Protein AF-A0A2H3GB69-F1 (afdb_monomer)

pLDDT: mean 86.19, std 11.97, range [56.09, 98.0]

Secondary structure (DSSP, 8-state):
--HHHHHHHHHHHHHHHHHHHHHHHHHHHHHHHHHHHHHHHHHHHHHHT---HHHHHHHHHHHHHHHHHHHHHHHHHHHHHHHHHHHHHHHHHHHHHHHHHHHHT-

Solvent-accessible surface area (backbone atoms only — not comparable to full-atom values): 5847 Å² total; per-residue (Å²): 132,63,69,65,62,54,54,49,51,50,47,54,50,54,42,53,54,50,52,51,53,46,52,54,54,47,53,53,42,52,52,48,50,55,49,49,52,50,52,53,51,54,52,55,59,57,61,76,73,66,89,48,73,73,61,47,57,55,50,52,56,53,50,51,53,51,52,54,51,44,52,53,49,54,52,51,43,52,54,44,53,54,48,48,53,53,53,52,50,52,43,52,53,48,52,50,51,48,52,54,54,54,60,76,75,108

Organism: NCBI:txid327505

Mean predicted aligned error: 7.22 Å

Sequence (106 aa):
MDPTLENLSEIKKRISEIMADVAEEQQELDAIVLFIDNIEQQNQDQMSQSASSAKRRRKKVAAMSLEEEKKDYERRRAAKQDSLGRLWQKIHDLQEQERELLKKNL

Structure (mmCIF, N/CA/C/O backbone):
data_AF-A0A2H3GB69-F1
#
_entry.id   AF-A0A2H3GB69-F1
#
loop_
_atom_site.group_PDB
_atom_site.id
_atom_site.type_symbol
_atom_site.label_atom_id
_atom_site.label_alt_id
_atom_site.label_comp_id
_atom_site.label_asym_id
_atom_site.label_entity_id
_atom_site.label_seq_id
_atom_site.pdbx_PDB_ins_code
_atom_site.Cartn_x
_atom_site.Cartn_y
_atom_site.Cartn_z
_atom_site.occupancy
_atom_site.B_iso_or_equiv
_atom_site.auth_seq_id
_atom_site.auth_comp_id
_atom_site.auth_asym_id
_atom_site.auth_atom_id
_atom_site.pdbx_PDB_model_num
ATOM 1 N N . MET A 1 1 ? -30.959 2.181 22.650 1.00 56.69 1 MET A N 1
ATOM 2 C CA . MET A 1 1 ? -29.746 1.571 22.074 1.00 56.69 1 MET A CA 1
ATOM 3 C C . MET A 1 1 ? -28.595 1.907 23.001 1.00 56.69 1 MET A C 1
ATOM 5 O O . MET A 1 1 ? -28.610 3.003 23.546 1.00 56.69 1 MET A O 1
ATOM 9 N N . ASP A 1 2 ? -27.685 0.967 23.245 1.00 73.56 2 ASP A N 1
ATOM 10 C CA . ASP A 1 2 ? -26.470 1.228 24.022 1.00 73.56 2 ASP A CA 1
ATOM 11 C C . ASP A 1 2 ? -25.491 2.037 23.143 1.00 73.56 2 ASP A C 1
ATOM 13 O O . ASP A 1 2 ? -25.051 1.508 22.116 1.00 73.56 2 ASP A O 1
ATOM 17 N N . PRO A 1 3 ? -25.168 3.297 23.498 1.00 73.81 3 PRO A N 1
ATOM 18 C CA . PRO A 1 3 ? -24.288 4.156 22.702 1.00 73.81 3 PRO A CA 1
ATOM 19 C C . PRO A 1 3 ? -22.907 3.537 22.453 1.00 73.81 3 PRO A C 1
ATOM 21 O O . PRO A 1 3 ? -22.278 3.809 21.434 1.00 73.81 3 PRO A O 1
ATOM 24 N N . THR A 1 4 ? -22.429 2.675 23.356 1.00 81.88 4 THR A N 1
ATOM 25 C CA . THR A 1 4 ? -21.150 1.977 23.191 1.00 81.88 4 THR A CA 1
ATOM 26 C C . THR A 1 4 ? -21.200 0.989 22.025 1.00 81.88 4 THR A C 1
ATOM 28 O O . THR A 1 4 ? -20.258 0.920 21.236 1.00 81.88 4 THR A O 1
ATOM 31 N N . LEU A 1 5 ? -22.287 0.223 21.896 1.00 82.06 5 LEU A N 1
ATOM 32 C CA . LEU A 1 5 ? -22.434 -0.778 20.833 1.00 82.06 5 LEU A CA 1
ATOM 33 C C . LEU A 1 5 ? -22.539 -0.125 19.451 1.00 82.06 5 LEU A C 1
ATOM 35 O O . LEU A 1 5 ? -21.986 -0.646 18.482 1.00 82.06 5 LEU A O 1
ATOM 39 N N . GLU A 1 6 ? -23.208 1.025 19.372 1.00 86.31 6 GLU A N 1
ATOM 40 C CA . GLU A 1 6 ? -23.315 1.819 18.147 1.00 86.31 6 GLU A CA 1
ATOM 41 C C . GLU A 1 6 ? -21.942 2.368 17.724 1.00 86.31 6 GLU A C 1
ATOM 43 O O . GLU A 1 6 ? -21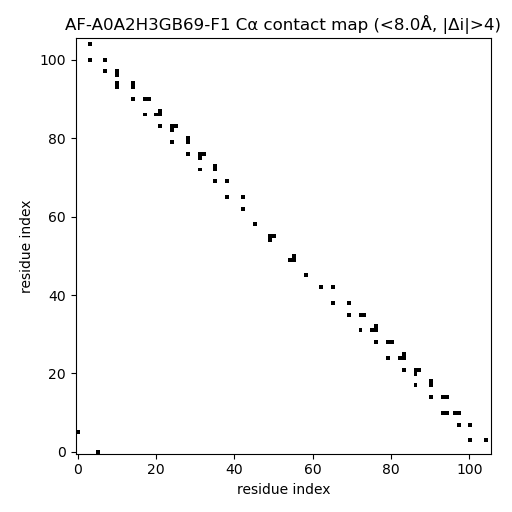.501 2.105 16.604 1.00 86.31 6 GLU A O 1
ATOM 48 N N . ASN A 1 7 ? -21.193 2.971 18.655 1.00 87.50 7 ASN A N 1
ATOM 49 C CA . ASN A 1 7 ? -19.828 3.454 18.407 1.00 87.50 7 ASN A CA 1
ATOM 50 C C . ASN A 1 7 ? -18.870 2.333 17.956 1.00 87.50 7 ASN A C 1
ATOM 52 O O . ASN A 1 7 ? -18.070 2.520 17.038 1.00 87.50 7 ASN A O 1
ATOM 56 N N . LEU A 1 8 ? -18.953 1.143 18.563 1.00 91.25 8 LEU A N 1
ATOM 57 C CA . LEU A 1 8 ? -18.140 -0.012 18.157 1.00 91.25 8 LEU A CA 1
ATOM 58 C C . LEU A 1 8 ? -18.493 -0.498 16.745 1.00 91.25 8 LEU A C 1
ATOM 60 O O . LEU A 1 8 ? -17.605 -0.852 15.967 1.00 91.25 8 LEU A O 1
ATOM 64 N N . SER A 1 9 ? -19.783 -0.514 16.401 1.00 92.56 9 SER A N 1
ATOM 65 C CA . SER A 1 9 ? -20.242 -0.881 15.059 1.00 92.56 9 SER A CA 1
ATOM 66 C C . SER A 1 9 ? -19.723 0.096 14.000 1.00 92.56 9 SER A C 1
ATOM 68 O O . SER A 1 9 ? -19.253 -0.329 12.942 1.00 92.56 9 SER A O 1
ATOM 70 N N 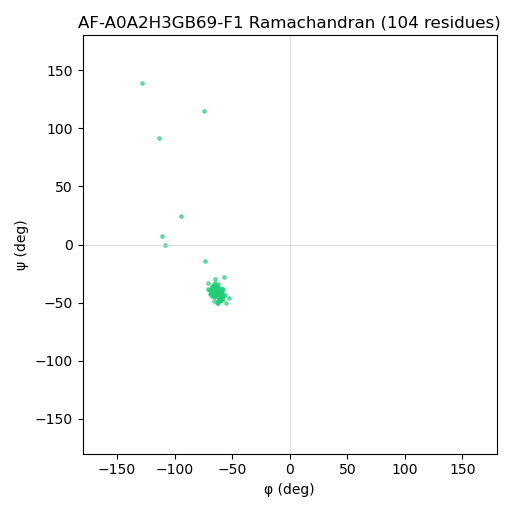. GLU A 1 10 ? -19.758 1.398 14.283 1.00 94.81 10 GLU A N 1
ATOM 71 C CA . GLU A 1 10 ? -19.236 2.428 13.381 1.00 94.81 10 GLU A CA 1
ATOM 72 C C . GLU A 1 10 ? -17.725 2.305 13.165 1.00 94.81 10 GLU A C 1
ATOM 74 O O . GLU A 1 10 ? -17.268 2.341 12.019 1.00 94.81 10 GLU A O 1
ATOM 79 N N . ILE A 1 11 ? -16.949 2.084 14.232 1.00 94.00 11 ILE A N 1
ATOM 80 C CA . ILE A 1 11 ? -15.496 1.881 14.135 1.00 94.00 11 ILE A CA 1
ATOM 81 C C . ILE A 1 11 ? -15.175 0.674 13.250 1.00 94.00 11 ILE A C 1
ATOM 83 O O . ILE A 1 11 ? -14.362 0.781 12.330 1.00 94.00 11 ILE A O 1
ATOM 87 N N . LYS A 1 12 ? -15.855 -0.461 13.456 1.00 93.88 12 LYS A N 1
ATOM 88 C CA . LYS A 1 12 ? -15.658 -1.673 12.642 1.00 93.88 12 LYS A CA 1
ATOM 89 C C . LYS A 1 12 ? -16.007 -1.457 11.175 1.00 93.88 12 LYS A C 1
ATOM 91 O O . LYS A 1 12 ? -15.275 -1.913 10.290 1.00 93.88 12 LYS A O 1
ATOM 96 N N . LYS A 1 13 ? -17.103 -0.743 10.907 1.00 96.69 13 LYS A N 1
ATOM 97 C CA . LYS A 1 13 ? -17.482 -0.363 9.544 1.00 96.69 13 LYS A CA 1
ATOM 98 C C . LYS A 1 13 ? -16.391 0.495 8.911 1.00 96.69 13 LYS A C 1
ATOM 100 O O . LYS A 1 13 ? -15.960 0.206 7.799 1.00 96.69 13 LYS A O 1
ATOM 105 N N . ARG A 1 14 ? -15.886 1.489 9.642 1.00 95.62 14 ARG A N 1
ATOM 106 C CA . ARG A 1 14 ? -14.848 2.392 9.146 1.00 95.62 14 ARG A CA 1
ATOM 107 C C . ARG A 1 14 ? -13.526 1.680 8.871 1.00 95.62 14 ARG A C 1
ATOM 109 O O . ARG A 1 14 ? -12.899 1.962 7.856 1.00 95.62 14 ARG A O 1
ATOM 116 N N . ILE A 1 15 ? -13.124 0.742 9.730 1.00 96.12 15 ILE A N 1
ATOM 117 C CA . ILE A 1 15 ? -11.966 -0.130 9.482 1.00 96.12 15 ILE A CA 1
ATOM 118 C C . ILE A 1 15 ? -12.178 -0.924 8.189 1.00 96.12 15 ILE A C 1
ATOM 120 O O . ILE A 1 15 ? -11.284 -0.960 7.352 1.00 96.12 15 ILE A O 1
ATOM 124 N N . SER A 1 16 ? -13.363 -1.509 7.996 1.00 96.88 16 SER A N 1
ATOM 125 C CA . SER A 1 16 ? -13.677 -2.309 6.802 1.00 96.88 16 SER A CA 1
ATOM 126 C C . SER A 1 16 ? -13.615 -1.495 5.509 1.00 96.88 16 SER A C 1
ATOM 128 O O . SER A 1 16 ? -13.073 -1.976 4.519 1.00 96.88 16 SER A O 1
ATOM 130 N N . GLU A 1 17 ? -14.111 -0.257 5.527 1.00 97.56 17 GLU A N 1
ATOM 131 C CA . GLU A 1 17 ? -13.986 0.679 4.401 1.00 97.56 17 GLU A CA 1
ATOM 132 C C . GLU A 1 17 ? -12.512 0.968 4.082 1.00 97.56 17 GLU A C 1
ATOM 134 O O . GLU A 1 17 ? -12.087 0.814 2.944 1.00 97.56 17 GLU A O 1
ATOM 139 N N . ILE A 1 18 ? -11.704 1.298 5.095 1.00 96.81 18 ILE A N 1
ATOM 140 C CA . ILE A 1 18 ? -10.279 1.604 4.891 1.00 96.81 18 ILE A CA 1
ATOM 141 C C . ILE A 1 18 ? -9.507 0.368 4.413 1.00 96.81 18 ILE A C 1
ATOM 143 O O . ILE A 1 18 ? -8.579 0.498 3.626 1.00 96.81 18 ILE A O 1
ATOM 147 N N . MET A 1 19 ? -9.875 -0.839 4.853 1.00 95.94 19 MET A N 1
ATOM 148 C CA . MET A 1 19 ? -9.266 -2.071 4.339 1.00 95.94 19 MET A CA 1
ATOM 149 C C . MET A 1 19 ? -9.565 -2.295 2.853 1.00 95.94 19 MET A C 1
ATOM 151 O O . MET A 1 19 ? -8.714 -2.839 2.152 1.00 95.94 19 MET A O 1
ATOM 155 N N . ALA A 1 20 ? -10.741 -1.885 2.368 1.00 97.06 20 ALA A N 1
ATOM 156 C CA . ALA A 1 20 ? -11.041 -1.922 0.940 1.00 97.06 20 ALA A CA 1
ATOM 157 C C . ALA A 1 20 ? -10.135 -0.945 0.171 1.00 97.06 20 ALA A C 1
ATOM 159 O O . ALA A 1 20 ? -9.515 -1.354 -0.809 1.00 97.06 20 ALA A O 1
ATOM 160 N N . ASP A 1 21 ? -9.964 0.279 0.683 1.00 95.50 21 ASP A N 1
ATOM 161 C CA . ASP A 1 21 ? -9.041 1.269 0.108 1.00 95.50 21 ASP A CA 1
ATOM 162 C C . ASP A 1 21 ? -7.587 0.748 0.103 1.00 95.50 21 ASP A C 1
ATOM 164 O O . ASP A 1 21 ? -6.861 0.901 -0.877 1.00 95.50 21 ASP A O 1
ATOM 168 N N . VAL A 1 22 ? -7.151 0.079 1.180 1.00 96.75 22 VAL A N 1
ATOM 169 C CA . VAL A 1 22 ? -5.826 -0.567 1.259 1.00 96.75 22 VAL A CA 1
ATOM 170 C C . VAL A 1 22 ? -5.671 -1.637 0.182 1.00 96.75 22 VAL A C 1
ATOM 172 O O . VAL A 1 22 ? -4.606 -1.731 -0.423 1.00 96.75 22 VAL A O 1
ATOM 175 N N . ALA A 1 23 ? -6.701 -2.450 -0.056 1.00 96.06 23 ALA A N 1
ATOM 176 C CA . ALA A 1 23 ? -6.644 -3.499 -1.066 1.00 96.06 23 ALA A CA 1
ATOM 177 C C . ALA A 1 23 ? -6.513 -2.920 -2.483 1.00 96.06 23 ALA A C 1
ATOM 179 O O . ALA A 1 23 ? -5.716 -3.430 -3.269 1.00 96.06 23 ALA A O 1
ATOM 180 N N . GLU A 1 24 ? -7.244 -1.848 -2.795 1.00 95.12 24 GLU A N 1
ATOM 181 C CA . GLU A 1 24 ? -7.143 -1.141 -4.078 1.00 95.12 24 GLU A CA 1
ATOM 182 C C . GLU A 1 24 ? -5.747 -0.528 -4.271 1.00 95.12 24 GLU A C 1
ATOM 184 O O . GLU A 1 24 ? -5.069 -0.797 -5.263 1.00 95.12 24 GLU A O 1
ATOM 189 N N . GLU A 1 25 ? -5.253 0.209 -3.274 1.00 93.69 25 GLU A N 1
ATOM 190 C CA . GLU A 1 25 ? -3.921 0.822 -3.311 1.00 93.69 25 GLU A CA 1
ATOM 191 C C . GLU A 1 25 ? -2.794 -0.225 -3.400 1.00 93.69 25 GLU A C 1
ATOM 193 O O . GLU A 1 25 ? -1.781 -0.000 -4.069 1.00 93.69 25 GLU A O 1
ATOM 198 N N . GLN A 1 26 ? -2.966 -1.393 -2.771 1.00 95.81 26 GLN A N 1
ATOM 199 C CA . GLN A 1 26 ? -2.020 -2.504 -2.873 1.00 95.81 26 GLN A CA 1
ATOM 200 C C . GLN A 1 26 ? -2.014 -3.117 -4.278 1.00 95.81 26 GLN A C 1
ATOM 202 O O . GLN A 1 26 ? -0.938 -3.391 -4.804 1.00 95.81 26 GLN A O 1
ATOM 207 N N . GLN A 1 27 ? -3.178 -3.282 -4.915 1.00 96.81 27 GLN A N 1
ATOM 208 C CA . GLN A 1 27 ? -3.256 -3.767 -6.299 1.00 96.81 27 GLN A CA 1
ATOM 209 C C . GLN A 1 27 ? -2.538 -2.825 -7.272 1.00 96.81 27 GLN A C 1
ATOM 211 O O . GLN A 1 27 ? -1.810 -3.281 -8.157 1.00 96.81 27 GLN A O 1
ATOM 216 N N . GLU A 1 28 ? -2.696 -1.512 -7.100 1.00 93.12 28 GLU A N 1
ATOM 217 C CA . GLU A 1 28 ? -1.979 -0.531 -7.916 1.00 93.12 28 GLU A CA 1
ATOM 218 C C . GLU A 1 28 ? -0.465 -0.564 -7.671 1.00 93.12 28 GLU A C 1
ATOM 220 O O . GLU A 1 28 ? 0.321 -0.481 -8.620 1.00 93.12 28 GLU A O 1
ATOM 225 N N . LEU A 1 29 ? -0.040 -0.712 -6.412 1.00 95.50 29 LEU A N 1
ATOM 226 C CA . LEU A 1 29 ? 1.371 -0.865 -6.065 1.00 95.50 29 LEU A CA 1
ATOM 227 C C . LEU A 1 29 ? 1.972 -2.120 -6.711 1.00 95.50 29 LEU A C 1
ATOM 229 O O . LEU A 1 29 ? 3.053 -2.039 -7.295 1.00 95.50 29 LEU A O 1
ATOM 233 N N . ASP A 1 30 ? 1.271 -3.250 -6.649 1.00 95.50 30 ASP A N 1
ATOM 234 C CA . ASP A 1 30 ? 1.713 -4.509 -7.251 1.00 95.50 30 ASP A CA 1
ATOM 235 C C . ASP A 1 30 ? 1.855 -4.366 -8.774 1.00 95.50 30 ASP A C 1
ATOM 237 O O . ASP A 1 30 ? 2.857 -4.794 -9.350 1.00 95.50 30 ASP A O 1
ATOM 241 N N . ALA A 1 31 ? 0.913 -3.681 -9.431 1.00 94.12 31 ALA A N 1
ATOM 242 C CA . ALA A 1 31 ? 0.999 -3.385 -10.859 1.00 94.12 31 ALA A CA 1
ATOM 243 C C . ALA A 1 31 ? 2.216 -2.505 -11.209 1.00 94.12 31 ALA A C 1
ATOM 245 O O . ALA A 1 31 ? 2.896 -2.757 -12.206 1.00 94.12 31 ALA A O 1
ATOM 246 N N . ILE A 1 32 ? 2.524 -1.497 -10.384 1.00 92.69 32 ILE A N 1
ATOM 247 C CA . ILE A 1 32 ? 3.710 -0.643 -10.555 1.00 92.69 32 ILE A CA 1
ATOM 248 C C . ILE A 1 32 ? 4.998 -1.457 -10.401 1.00 92.69 32 ILE A C 1
ATOM 250 O O . ILE A 1 32 ? 5.920 -1.291 -11.198 1.00 92.69 32 ILE A O 1
ATOM 254 N N . VAL A 1 33 ? 5.069 -2.337 -9.400 1.00 93.94 33 VAL A N 1
ATOM 255 C CA . VAL A 1 33 ? 6.240 -3.196 -9.172 1.00 93.94 33 VAL A CA 1
ATOM 256 C C . VAL A 1 33 ? 6.458 -4.132 -10.358 1.00 93.94 33 VAL A C 1
ATOM 258 O O . VAL A 1 33 ? 7.552 -4.148 -10.917 1.00 93.94 33 VAL A O 1
ATOM 261 N N . LEU A 1 34 ? 5.407 -4.816 -10.821 1.00 93.94 34 LEU A N 1
ATOM 262 C CA . LEU A 1 34 ? 5.482 -5.691 -11.997 1.00 93.94 34 LEU A CA 1
ATOM 263 C C . LEU A 1 34 ? 5.955 -4.946 -13.251 1.00 93.94 34 LEU A C 1
ATOM 265 O O . LEU A 1 34 ? 6.708 -5.489 -14.061 1.00 93.94 34 LEU A O 1
ATOM 269 N N . PHE A 1 35 ? 5.524 -3.696 -13.424 1.00 89.75 35 PHE A N 1
ATOM 270 C CA . PHE A 1 35 ? 5.954 -2.876 -14.549 1.00 89.75 35 PHE A CA 1
ATOM 271 C C . PHE A 1 35 ? 7.444 -2.511 -14.473 1.00 89.75 35 PHE A C 1
ATOM 273 O O . PHE A 1 35 ? 8.150 -2.631 -15.477 1.00 89.75 35 PHE A O 1
ATOM 280 N N . ILE A 1 36 ? 7.934 -2.113 -13.293 1.00 90.56 36 ILE A N 1
ATOM 281 C CA . ILE A 1 36 ? 9.360 -1.827 -13.065 1.00 90.56 36 ILE A CA 1
ATOM 282 C C . 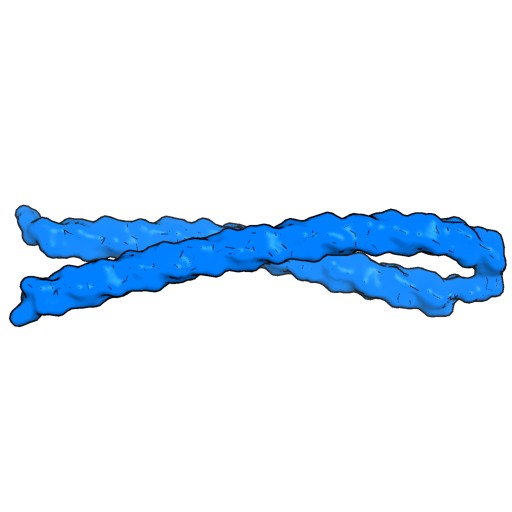ILE A 1 36 ? 10.203 -3.074 -13.361 1.00 90.56 36 ILE A C 1
ATOM 284 O O . ILE A 1 36 ? 11.177 -2.982 -14.111 1.00 90.56 36 ILE A O 1
ATOM 288 N N . ASP A 1 37 ? 9.795 -4.236 -12.849 1.00 89.94 37 ASP A N 1
ATOM 289 C CA . ASP A 1 37 ? 10.497 -5.506 -13.063 1.00 89.94 37 ASP A CA 1
ATOM 290 C C . ASP A 1 37 ? 10.573 -5.866 -14.558 1.00 89.94 37 ASP A C 1
ATOM 292 O O . ASP A 1 37 ? 11.613 -6.304 -15.058 1.00 89.94 37 ASP A O 1
ATOM 296 N N . ASN A 1 38 ? 9.495 -5.624 -15.310 1.00 88.06 38 ASN A N 1
ATOM 297 C CA . ASN A 1 38 ? 9.465 -5.845 -16.755 1.00 88.06 38 ASN A CA 1
ATOM 298 C C . ASN A 1 38 ? 10.410 -4.893 -17.517 1.00 88.06 38 ASN A C 1
ATOM 300 O O . ASN A 1 38 ? 11.097 -5.331 -18.441 1.00 88.06 38 ASN A O 1
ATOM 304 N N . ILE A 1 39 ? 10.501 -3.612 -17.127 1.00 84.75 39 ILE A N 1
ATOM 305 C CA . ILE A 1 39 ? 11.484 -2.682 -17.716 1.00 84.75 39 ILE A CA 1
ATOM 306 C C . ILE A 1 39 ? 12.911 -3.195 -17.488 1.00 84.75 39 ILE A C 1
ATOM 308 O O . ILE A 1 39 ? 13.730 -3.177 -18.412 1.00 84.75 39 ILE A O 1
ATOM 312 N N . GLU A 1 40 ? 13.223 -3.665 -16.279 1.00 82.81 40 GLU A N 1
ATOM 313 C CA . GLU A 1 40 ? 14.558 -4.175 -15.960 1.00 82.81 40 GLU A CA 1
ATOM 314 C C . GLU A 1 40 ? 14.926 -5.400 -16.805 1.00 82.81 40 GLU A C 1
ATOM 316 O O . GLU A 1 40 ? 16.026 -5.446 -17.366 1.00 82.81 40 GLU A O 1
ATOM 321 N N . GLN A 1 41 ? 13.998 -6.348 -16.967 1.00 82.06 41 GLN A N 1
ATOM 322 C CA . GLN A 1 41 ? 14.191 -7.528 -17.819 1.00 82.06 41 GLN A CA 1
ATOM 323 C C . GLN A 1 41 ? 14.434 -7.141 -19.282 1.00 82.06 41 GLN A C 1
ATOM 325 O O . GLN A 1 41 ? 15.411 -7.582 -19.892 1.00 82.06 41 GLN A O 1
ATOM 330 N N . GLN A 1 42 ? 13.609 -6.246 -19.835 1.00 77.50 42 GLN A N 1
ATOM 331 C CA . GLN A 1 42 ? 13.781 -5.767 -21.208 1.00 77.50 42 GLN A CA 1
ATOM 332 C C . GLN A 1 42 ? 15.137 -5.085 -21.416 1.00 77.50 42 GLN A C 1
ATOM 334 O O . GLN A 1 42 ? 15.767 -5.257 -22.463 1.00 77.50 42 GLN A O 1
ATOM 339 N N . ASN A 1 43 ? 15.612 -4.322 -20.431 1.00 76.25 43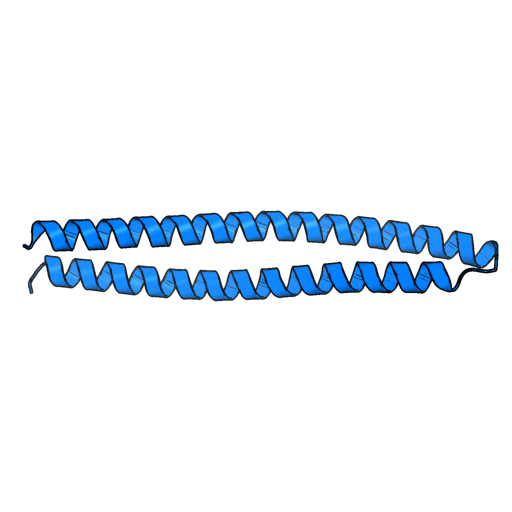 ASN A N 1
ATOM 340 C CA . ASN A 1 43 ? 16.909 -3.660 -20.515 1.00 76.25 43 ASN A CA 1
ATOM 341 C C . ASN A 1 43 ? 18.062 -4.686 -20.527 1.00 76.25 43 ASN A C 1
ATOM 343 O O . ASN A 1 43 ? 18.976 -4.581 -21.352 1.00 76.25 43 ASN A O 1
ATOM 347 N N . GLN A 1 44 ? 17.990 -5.729 -19.691 1.00 72.56 44 GLN A N 1
ATOM 348 C CA . GLN A 1 44 ? 18.974 -6.822 -19.669 1.00 72.56 44 GLN A CA 1
ATOM 349 C C . GLN A 1 44 ? 19.034 -7.578 -21.009 1.00 72.56 44 GLN A C 1
ATOM 351 O O . GLN A 1 44 ? 20.120 -7.759 -21.576 1.00 72.56 44 GLN A O 1
ATOM 356 N N . ASP A 1 45 ? 17.879 -7.929 -21.577 1.00 72.94 45 ASP A N 1
ATOM 357 C CA . ASP A 1 45 ? 17.780 -8.605 -22.877 1.00 72.94 45 ASP A CA 1
ATOM 358 C C . ASP A 1 45 ? 18.319 -7.746 -24.028 1.00 72.94 45 ASP A C 1
ATOM 360 O O . ASP A 1 45 ? 18.959 -8.229 -24.969 1.00 72.94 45 ASP A O 1
ATOM 364 N N . GLN A 1 46 ? 18.115 -6.431 -23.965 1.00 67.25 46 GLN A N 1
ATOM 365 C CA . GLN A 1 46 ? 18.624 -5.523 -24.987 1.00 67.25 46 GLN A CA 1
ATOM 366 C C . GLN A 1 46 ? 20.151 -5.371 -24.945 1.00 67.25 46 GLN A C 1
ATOM 368 O O . GLN A 1 46 ? 20.770 -5.197 -26.012 1.00 67.25 46 GLN A O 1
ATOM 373 N N . MET A 1 47 ? 20.765 -5.447 -23.759 1.00 67.38 47 MET A N 1
ATOM 374 C CA . MET A 1 47 ? 22.218 -5.371 -23.585 1.00 67.38 47 MET A CA 1
ATOM 375 C C . MET A 1 47 ? 22.935 -6.622 -24.103 1.00 67.38 47 MET A C 1
ATOM 377 O O . MET A 1 47 ? 23.966 -6.480 -24.767 1.00 67.38 47 MET A O 1
ATOM 381 N N . SER A 1 48 ? 22.367 -7.817 -23.912 1.00 67.00 48 SER A N 1
ATOM 382 C CA . SER A 1 48 ? 22.969 -9.082 -24.368 1.00 67.00 48 SER A CA 1
ATOM 383 C C . SER A 1 48 ? 23.081 -9.193 -25.903 1.00 67.00 48 SER A C 1
ATOM 385 O O . SER A 1 48 ? 24.025 -9.781 -26.424 1.00 67.00 48 SER A O 1
ATOM 387 N N . GLN A 1 49 ? 22.182 -8.553 -26.663 1.00 65.44 49 GLN A N 1
ATOM 388 C CA . GLN A 1 49 ? 22.079 -8.703 -28.127 1.00 65.44 49 GLN A CA 1
ATOM 389 C C . GLN A 1 49 ? 22.836 -7.644 -28.972 1.00 65.44 49 GLN A C 1
ATOM 391 O O . GLN A 1 49 ? 22.425 -7.321 -30.098 1.00 65.44 49 GLN A O 1
ATOM 396 N N . SER A 1 50 ? 23.885 -6.994 -28.455 1.00 57.19 50 SER A N 1
ATOM 397 C CA . SER A 1 50 ? 24.469 -5.786 -29.080 1.00 57.19 50 SER A CA 1
ATOM 398 C C . SER A 1 50 ? 25.895 -5.967 -29.632 1.00 57.19 50 SER A C 1
ATOM 400 O O . SER A 1 50 ? 26.859 -5.678 -28.938 1.00 57.19 50 SER A O 1
ATOM 402 N N . ALA A 1 51 ? 26.032 -6.332 -30.920 1.00 58.47 51 ALA A N 1
ATOM 403 C CA . ALA A 1 51 ? 27.332 -6.505 -31.605 1.00 58.47 51 ALA A CA 1
ATOM 404 C C . ALA A 1 51 ? 27.705 -5.428 -32.665 1.00 58.47 51 ALA A C 1
ATOM 406 O O . ALA A 1 51 ? 28.774 -5.504 -33.258 1.00 58.47 51 ALA A O 1
ATOM 407 N N . SER A 1 52 ? 26.870 -4.409 -32.934 1.00 66.00 52 SER A N 1
ATOM 408 C CA . SER A 1 52 ? 27.120 -3.407 -34.003 1.00 66.00 52 SER A CA 1
ATOM 409 C C . SER A 1 52 ? 27.012 -1.954 -33.516 1.00 66.00 52 SER A C 1
ATOM 411 O O . SER A 1 52 ? 26.103 -1.618 -32.753 1.00 66.00 52 SER A O 1
ATOM 413 N N . SER A 1 53 ? 27.914 -1.068 -33.967 1.00 65.44 53 SER A N 1
ATOM 414 C CA . SER A 1 53 ? 28.088 0.301 -33.438 1.00 65.44 53 SER A CA 1
ATOM 415 C C . SER A 1 53 ? 26.920 1.256 -33.742 1.00 65.44 53 SER A C 1
ATOM 417 O O . SER A 1 53 ? 26.509 2.024 -32.870 1.00 65.44 53 SER A O 1
ATOM 419 N N . ALA A 1 54 ? 26.309 1.175 -34.929 1.00 67.62 54 ALA A N 1
ATOM 420 C CA . ALA A 1 54 ? 25.129 1.975 -35.275 1.00 67.62 54 ALA A CA 1
ATOM 421 C C . ALA A 1 54 ? 23.882 1.515 -34.495 1.00 67.62 54 ALA A C 1
ATOM 423 O O . ALA A 1 54 ? 23.110 2.337 -33.994 1.00 67.62 54 ALA A O 1
ATOM 424 N N . LYS A 1 55 ? 23.734 0.193 -34.315 1.00 65.12 55 LYS A N 1
ATOM 425 C CA . LYS A 1 55 ? 22.691 -0.413 -33.471 1.00 65.12 55 LYS A CA 1
ATOM 426 C C . LYS A 1 55 ? 22.876 -0.000 -32.004 1.00 65.12 55 LYS A C 1
ATOM 428 O O . LYS A 1 55 ? 21.900 0.329 -31.336 1.00 65.12 55 LYS A O 1
ATOM 433 N N . ARG A 1 56 ? 24.127 0.089 -31.535 1.00 67.62 56 ARG A N 1
ATOM 434 C CA . ARG A 1 56 ? 24.492 0.538 -30.181 1.00 67.62 56 ARG A CA 1
ATOM 435 C C . ARG A 1 56 ? 24.063 1.981 -29.898 1.00 67.62 56 ARG A C 1
ATOM 437 O O . ARG A 1 56 ? 23.545 2.243 -28.818 1.00 67.62 56 ARG A O 1
ATOM 444 N N . ARG A 1 57 ? 24.219 2.911 -30.851 1.00 69.88 57 ARG A N 1
ATOM 445 C CA . ARG A 1 57 ? 23.821 4.320 -30.648 1.00 69.88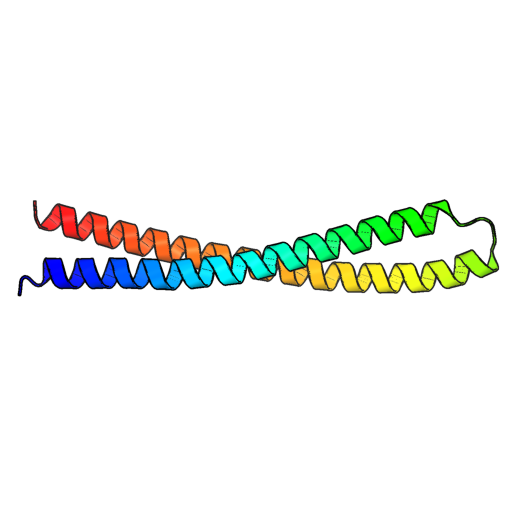 57 ARG A CA 1
ATOM 446 C C . ARG A 1 57 ? 22.304 4.492 -30.518 1.00 69.88 57 ARG A C 1
ATOM 448 O O . ARG A 1 57 ? 21.872 5.214 -29.628 1.00 69.88 57 ARG A O 1
ATOM 455 N N . ARG A 1 58 ? 21.500 3.813 -31.348 1.00 66.31 58 ARG A N 1
ATOM 456 C CA . ARG A 1 58 ? 20.025 3.852 -31.234 1.00 66.31 58 ARG A CA 1
ATOM 457 C C . ARG A 1 58 ? 19.534 3.186 -29.948 1.00 66.31 58 ARG A C 1
ATOM 459 O O . ARG A 1 58 ? 18.711 3.765 -29.251 1.00 66.31 58 ARG A O 1
ATOM 466 N N . LYS A 1 59 ? 20.102 2.027 -29.590 1.00 67.31 59 LYS A N 1
ATOM 467 C CA . LYS A 1 59 ? 19.796 1.345 -28.322 1.00 67.31 59 LYS A CA 1
ATOM 468 C C . LYS A 1 59 ? 20.107 2.211 -27.100 1.00 67.31 59 LYS A C 1
ATOM 470 O O . LYS A 1 59 ? 19.326 2.215 -26.164 1.00 67.31 59 LYS A O 1
ATOM 475 N N . LYS A 1 60 ? 21.195 2.990 -27.120 1.00 70.50 60 LYS A N 1
ATOM 476 C CA . LYS A 1 60 ? 21.534 3.906 -26.018 1.00 70.50 60 LYS A CA 1
ATOM 477 C C . LYS A 1 60 ? 20.453 4.971 -25.778 1.00 70.50 60 LYS A C 1
ATOM 479 O O . LYS A 1 60 ? 20.166 5.272 -24.629 1.00 70.50 60 LYS A O 1
ATOM 484 N N . VAL A 1 61 ? 19.860 5.524 -26.839 1.00 72.31 61 VAL A N 1
ATOM 485 C CA . VAL A 1 61 ? 18.772 6.515 -26.717 1.00 72.31 61 VAL A CA 1
ATOM 486 C C . VAL A 1 61 ? 17.503 5.864 -26.160 1.00 72.31 61 VAL A C 1
ATOM 488 O O . VAL A 1 61 ? 16.893 6.415 -25.253 1.00 72.31 61 VAL A O 1
ATOM 491 N N . ALA A 1 62 ? 17.151 4.665 -26.637 1.00 73.44 62 ALA A N 1
ATOM 492 C CA . ALA A 1 62 ? 16.016 3.908 -26.104 1.00 73.44 62 ALA A CA 1
ATOM 493 C C . ALA A 1 62 ? 16.208 3.534 -24.621 1.00 73.44 62 ALA A C 1
ATOM 495 O O 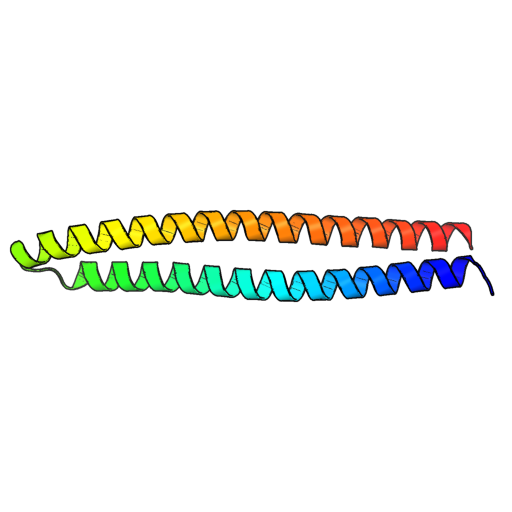. ALA A 1 62 ? 15.297 3.710 -23.823 1.00 73.44 62 ALA A O 1
ATOM 496 N N . ALA A 1 63 ? 17.413 3.106 -24.233 1.00 70.62 63 ALA A N 1
ATOM 497 C CA . ALA A 1 63 ? 17.741 2.794 -22.844 1.00 70.62 63 ALA A CA 1
ATOM 498 C C . ALA A 1 63 ? 17.652 4.024 -21.923 1.00 70.62 63 ALA A C 1
ATOM 500 O O . ALA A 1 63 ? 17.198 3.897 -20.793 1.00 70.62 63 ALA A O 1
ATOM 501 N N . MET A 1 64 ? 18.037 5.218 -22.398 1.00 73.38 64 MET A N 1
ATOM 502 C CA . MET A 1 64 ? 17.844 6.456 -21.628 1.00 73.38 64 MET A CA 1
ATOM 503 C C . MET A 1 64 ? 16.358 6.764 -21.396 1.00 73.38 64 MET A C 1
ATOM 505 O O . MET A 1 64 ? 15.997 7.131 -20.286 1.00 73.38 64 MET A O 1
ATOM 509 N N . SER A 1 65 ? 15.502 6.553 -22.401 1.00 81.88 65 SER A N 1
ATOM 510 C CA . SER A 1 65 ? 14.049 6.733 -22.261 1.00 81.88 65 SER A CA 1
ATOM 511 C C . SER A 1 65 ? 13.431 5.745 -21.266 1.00 81.88 65 SER A C 1
ATOM 513 O O . SER A 1 65 ? 12.580 6.135 -20.475 1.00 81.88 65 SER A O 1
ATOM 515 N N . LEU A 1 66 ? 13.870 4.481 -21.279 1.00 82.12 66 LEU A N 1
ATOM 516 C CA . LEU A 1 66 ? 13.403 3.460 -20.333 1.00 82.12 66 LEU A CA 1
ATOM 517 C C . LEU A 1 66 ? 13.850 3.756 -18.896 1.00 82.12 66 LEU A C 1
ATOM 519 O O . LEU A 1 66 ? 13.108 3.511 -17.953 1.00 82.12 66 LEU A O 1
ATOM 523 N N . GLU A 1 67 ? 15.050 4.309 -18.719 1.00 84.44 67 GLU A N 1
ATOM 524 C CA . GLU A 1 67 ? 15.557 4.726 -17.407 1.00 84.44 67 GLU A CA 1
ATOM 525 C C . GLU A 1 67 ? 14.764 5.915 -16.835 1.00 84.44 67 GLU A C 1
ATOM 527 O O . GLU A 1 67 ? 14.505 5.980 -15.634 1.00 84.44 67 GLU A O 1
ATOM 532 N N . GLU A 1 68 ? 14.365 6.864 -17.684 1.00 87.00 68 GLU A N 1
ATOM 533 C CA . GLU A 1 68 ? 13.497 7.982 -17.293 1.00 87.00 68 GLU A CA 1
ATOM 534 C C . GLU A 1 68 ? 12.098 7.500 -16.900 1.00 87.00 68 GLU A C 1
ATOM 536 O O . GLU A 1 68 ? 11.569 7.923 -15.871 1.00 87.00 68 GLU A O 1
ATOM 541 N N . GLU A 1 69 ? 11.532 6.571 -17.672 1.00 86.50 69 GLU A N 1
ATOM 542 C CA . GLU A 1 69 ? 10.253 5.935 -17.362 1.00 86.50 69 GLU A CA 1
ATOM 543 C C . GLU A 1 69 ? 10.328 5.162 -16.039 1.00 86.50 69 GLU A C 1
ATOM 545 O O . GLU A 1 69 ? 9.515 5.395 -15.145 1.00 86.50 69 GLU A O 1
ATOM 550 N N . LYS A 1 70 ? 11.368 4.341 -15.840 1.00 89.62 70 LYS A N 1
ATOM 551 C CA . LYS A 1 70 ? 11.607 3.622 -14.580 1.00 89.62 70 LYS A CA 1
ATOM 552 C C . LYS A 1 70 ? 11.608 4.563 -13.374 1.00 89.62 70 LYS A C 1
ATOM 554 O O . LYS A 1 70 ? 10.947 4.279 -12.379 1.00 89.62 70 LYS A O 1
ATOM 559 N N . LYS A 1 71 ? 12.294 5.706 -13.468 1.00 92.00 71 LYS A N 1
ATOM 560 C CA . LYS A 1 71 ? 12.350 6.702 -12.383 1.00 92.00 71 LYS A CA 1
ATOM 561 C C . LYS A 1 71 ? 10.989 7.312 -12.054 1.00 92.00 71 LYS A C 1
ATOM 563 O O . LYS A 1 71 ? 10.723 7.579 -10.880 1.00 92.00 71 LYS A O 1
ATOM 568 N N . ASP A 1 72 ? 10.129 7.545 -13.047 1.00 91.56 72 ASP A N 1
ATOM 569 C CA . ASP A 1 72 ? 8.760 8.012 -12.782 1.00 91.56 72 ASP A CA 1
ATOM 570 C C . ASP A 1 72 ? 7.963 6.950 -12.016 1.00 91.56 72 ASP A C 1
ATOM 572 O O . ASP A 1 72 ? 7.329 7.251 -11.003 1.00 91.56 72 ASP A O 1
ATOM 576 N N . TYR A 1 73 ? 8.064 5.686 -12.431 1.00 92.50 73 TYR A N 1
ATOM 577 C CA . TYR A 1 73 ? 7.396 4.579 -11.749 1.00 92.50 73 TYR A CA 1
ATOM 578 C C . TYR A 1 73 ? 7.953 4.318 -10.344 1.00 92.50 73 TYR A C 1
ATOM 580 O O . TYR A 1 73 ? 7.173 4.073 -9.426 1.00 92.50 73 TYR A O 1
ATOM 588 N N . GLU A 1 74 ? 9.261 4.458 -10.117 1.00 94.88 74 GLU A N 1
ATOM 589 C CA . GLU A 1 74 ? 9.860 4.402 -8.776 1.00 94.88 74 GLU A CA 1
ATOM 590 C C . GLU A 1 74 ? 9.321 5.518 -7.867 1.00 94.88 74 GLU A C 1
ATOM 592 O O . GLU A 1 74 ? 9.001 5.274 -6.701 1.00 94.88 74 GLU A O 1
ATOM 597 N N . ARG A 1 75 ? 9.142 6.736 -8.399 1.00 95.56 75 ARG A N 1
ATOM 598 C CA . ARG A 1 75 ? 8.513 7.839 -7.656 1.00 95.56 75 ARG A CA 1
ATOM 599 C C . ARG A 1 75 ? 7.055 7.528 -7.316 1.00 95.56 75 ARG A C 1
ATOM 601 O O . ARG A 1 75 ? 6.632 7.763 -6.184 1.00 95.56 75 ARG A O 1
ATOM 608 N N . ARG A 1 76 ? 6.286 6.997 -8.271 1.00 93.44 76 ARG A N 1
ATOM 609 C CA . ARG A 1 76 ? 4.888 6.583 -8.048 1.00 93.44 76 ARG A CA 1
ATOM 610 C C . ARG A 1 76 ? 4.792 5.473 -7.006 1.00 93.44 76 ARG A C 1
ATOM 612 O O . ARG A 1 76 ? 3.951 5.559 -6.117 1.00 93.44 76 ARG A O 1
ATOM 619 N N . ARG A 1 77 ? 5.690 4.484 -7.065 1.00 94.81 77 ARG A N 1
ATOM 620 C CA . ARG A 1 77 ? 5.813 3.404 -6.078 1.00 94.81 77 ARG A CA 1
ATOM 621 C C . ARG A 1 77 ? 5.997 3.964 -4.670 1.00 94.81 77 ARG A C 1
ATOM 623 O O . ARG A 1 77 ? 5.247 3.589 -3.776 1.00 94.81 77 ARG A O 1
ATOM 630 N N . ALA A 1 78 ? 6.946 4.883 -4.487 1.00 95.69 78 ALA A N 1
ATOM 631 C CA . ALA A 1 78 ? 7.196 5.509 -3.189 1.00 95.69 78 ALA A CA 1
ATOM 632 C C . ALA A 1 78 ? 5.955 6.255 -2.668 1.00 95.69 78 ALA A C 1
ATOM 634 O O . ALA A 1 78 ? 5.536 6.046 -1.533 1.00 95.69 78 ALA A O 1
ATOM 635 N N . ALA A 1 79 ? 5.297 7.046 -3.523 1.00 94.81 79 ALA A N 1
ATOM 636 C CA . ALA A 1 79 ? 4.075 7.758 -3.147 1.00 94.81 79 ALA A CA 1
ATOM 637 C C . ALA A 1 79 ? 2.932 6.808 -2.732 1.00 94.81 79 ALA A C 1
ATOM 639 O O . ALA A 1 79 ? 2.190 7.107 -1.791 1.00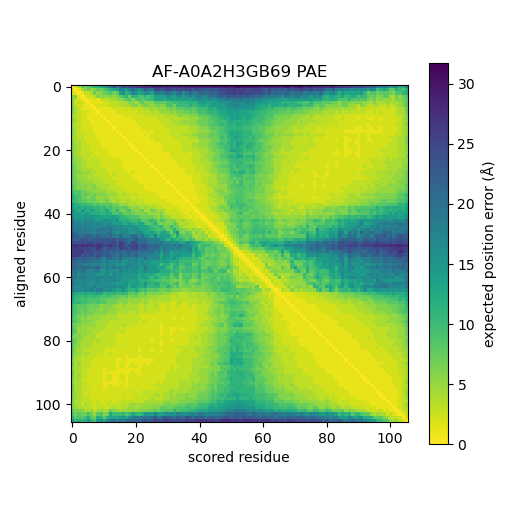 94.81 79 ALA A O 1
ATOM 640 N N . LYS A 1 80 ? 2.802 5.656 -3.404 1.00 93.94 80 LYS A N 1
ATOM 641 C CA . LYS A 1 80 ? 1.818 4.616 -3.069 1.00 93.94 80 LYS A CA 1
ATOM 642 C C . LYS A 1 80 ? 2.137 3.915 -1.752 1.00 93.94 80 LYS A C 1
ATOM 644 O O . LYS A 1 80 ? 1.248 3.759 -0.919 1.00 93.94 80 LYS A O 1
ATOM 649 N N . GLN A 1 81 ? 3.404 3.587 -1.509 1.00 95.62 81 GLN A N 1
ATOM 650 C CA . GLN A 1 81 ? 3.852 3.037 -0.227 1.00 95.62 81 GLN A CA 1
ATOM 651 C C . GLN A 1 81 ? 3.569 3.996 0.936 1.00 95.62 81 GLN A C 1
ATOM 653 O O . GLN A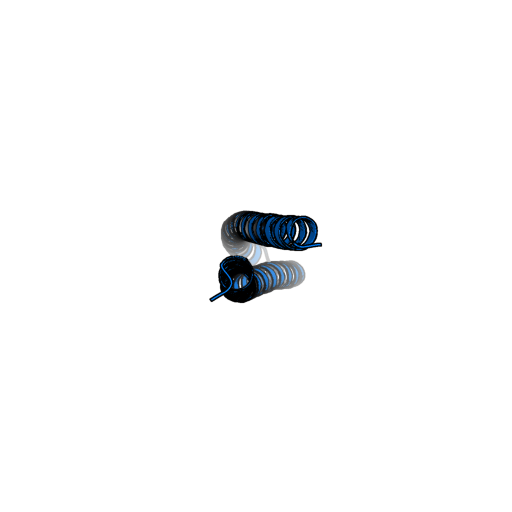 1 81 ? 3.058 3.569 1.971 1.00 95.62 81 GLN A O 1
ATOM 658 N N . ASP A 1 82 ? 3.809 5.295 0.747 1.00 96.62 82 ASP A N 1
ATOM 659 C CA . ASP A 1 82 ? 3.477 6.310 1.749 1.00 96.62 82 ASP A CA 1
ATOM 660 C C . ASP A 1 82 ? 1.962 6.402 1.995 1.00 96.62 82 ASP A C 1
ATOM 662 O O . ASP A 1 82 ? 1.519 6.598 3.129 1.00 96.62 82 ASP A O 1
ATOM 666 N N . SER A 1 83 ? 1.151 6.272 0.939 1.00 95.06 83 SER A N 1
ATOM 667 C CA . SER A 1 83 ? -0.314 6.256 1.041 1.00 95.06 83 SER A CA 1
ATOM 668 C C . SER A 1 83 ? -0.809 5.068 1.861 1.00 95.06 83 SER A C 1
ATOM 670 O O . SER A 1 83 ? -1.528 5.256 2.845 1.00 95.06 83 SER A O 1
ATOM 672 N N . LEU A 1 84 ? -0.335 3.864 1.533 1.00 95.88 84 LEU A N 1
ATOM 673 C CA . LEU A 1 84 ? -0.632 2.640 2.275 1.00 95.88 84 LEU A CA 1
ATOM 674 C C . LEU A 1 84 ? -0.215 2.757 3.741 1.00 95.88 84 LEU A C 1
ATOM 676 O O . LEU A 1 84 ? -0.994 2.411 4.627 1.00 95.88 84 LEU A O 1
ATOM 680 N N . GLY A 1 85 ? 0.970 3.309 4.017 1.00 96.25 85 GLY A N 1
ATOM 681 C CA . GLY A 1 85 ? 1.429 3.559 5.383 1.00 96.25 85 GLY A CA 1
ATOM 682 C C . GLY A 1 85 ? 0.451 4.423 6.186 1.00 96.25 85 GLY A C 1
ATOM 683 O O . GLY A 1 85 ? 0.123 4.094 7.327 1.00 96.25 85 GLY A O 1
ATOM 684 N N . ARG A 1 86 ? -0.093 5.488 5.581 1.00 97.75 86 ARG A N 1
ATOM 685 C CA . ARG A 1 86 ? -1.106 6.344 6.227 1.00 97.75 86 ARG A CA 1
ATOM 686 C C . ARG A 1 86 ? -2.428 5.615 6.474 1.00 97.75 86 ARG A C 1
ATOM 688 O O . ARG A 1 86 ? -3.038 5.821 7.524 1.00 97.75 86 ARG A O 1
ATOM 695 N N . LEU A 1 87 ? -2.876 4.774 5.541 1.00 96.94 87 LEU A N 1
ATOM 696 C CA . LEU A 1 87 ? -4.094 3.975 5.718 1.00 96.94 87 LEU A CA 1
ATOM 697 C C . LEU A 1 87 ? -3.932 2.964 6.861 1.00 96.94 87 LEU A C 1
ATOM 699 O O . LEU A 1 87 ? -4.812 2.864 7.717 1.00 96.94 87 LEU A O 1
ATOM 703 N N . TRP A 1 88 ? -2.782 2.291 6.940 1.00 97.56 88 TRP A N 1
ATOM 704 C CA . TRP A 1 88 ? -2.462 1.379 8.039 1.00 97.56 88 TRP A CA 1
ATOM 705 C C . TRP A 1 88 ? -2.399 2.081 9.392 1.00 97.56 88 TRP A C 1
ATOM 707 O O . TRP A 1 88 ? -2.950 1.565 10.364 1.00 97.56 88 TRP A O 1
ATOM 717 N N . GLN A 1 89 ? -1.808 3.278 9.453 1.00 98.00 89 GLN A N 1
ATOM 718 C CA . GLN A 1 89 ? -1.819 4.083 10.675 1.00 98.00 89 GLN A CA 1
ATOM 719 C C . GLN A 1 89 ? -3.254 4.385 11.125 1.00 98.00 89 GLN A C 1
ATOM 721 O O . GLN A 1 89 ? -3.596 4.198 12.288 1.00 98.00 89 GLN A O 1
ATOM 726 N N . LYS A 1 90 ? -4.126 4.775 10.191 1.00 97.50 90 LYS A N 1
ATOM 727 C CA . LYS A 1 90 ? -5.533 5.062 10.489 1.00 97.50 90 LYS A CA 1
ATOM 728 C C . LYS A 1 90 ? -6.294 3.826 10.983 1.00 97.50 90 LYS A C 1
ATOM 730 O O . LYS A 1 90 ? -7.111 3.947 11.893 1.00 97.50 90 LYS A O 1
ATOM 735 N N . ILE A 1 91 ? -6.034 2.648 10.409 1.00 97.38 91 ILE A N 1
ATOM 736 C CA . ILE A 1 91 ? -6.592 1.376 10.900 1.00 97.38 91 ILE A CA 1
ATOM 737 C C . ILE A 1 91 ? -6.130 1.120 12.335 1.00 97.38 91 ILE A C 1
ATOM 739 O O . ILE A 1 91 ? -6.957 0.816 13.192 1.00 97.38 91 ILE A O 1
ATOM 743 N N . HIS A 1 92 ? -4.833 1.272 12.606 1.00 97.75 92 HIS A N 1
ATOM 744 C CA . HIS A 1 92 ? -4.276 1.081 13.941 1.00 97.75 92 HIS A CA 1
ATOM 745 C C . HIS A 1 92 ? -4.923 2.023 14.971 1.00 97.75 92 HIS A C 1
ATOM 747 O O . HIS A 1 92 ? -5.322 1.580 16.047 1.00 97.75 92 HIS A O 1
ATOM 753 N N . ASP A 1 93 ? -5.088 3.302 14.632 1.00 97.50 93 ASP A N 1
ATOM 754 C CA . ASP A 1 93 ? -5.706 4.289 15.523 1.00 97.50 93 ASP A CA 1
ATOM 755 C C . ASP A 1 93 ? -7.171 3.938 15.836 1.00 97.50 93 ASP A C 1
ATOM 757 O O . ASP A 1 93 ? -7.612 4.060 16.979 1.00 97.50 93 ASP A O 1
ATOM 761 N N . LEU A 1 94 ? -7.924 3.449 14.845 1.00 96.69 94 LEU A N 1
ATOM 762 C CA . LEU A 1 94 ? -9.302 2.980 15.034 1.00 96.69 94 LEU A CA 1
ATOM 763 C C . LEU A 1 94 ? -9.374 1.715 15.900 1.00 96.69 94 LEU A C 1
ATOM 765 O O . LEU A 1 94 ? -10.263 1.598 16.740 1.00 96.69 94 LEU A O 1
ATOM 769 N N . GLN A 1 95 ? -8.429 0.788 15.739 1.00 95.12 95 GLN A N 1
ATOM 770 C CA . GLN A 1 95 ? -8.330 -0.398 16.594 1.00 95.12 95 GLN A CA 1
ATOM 771 C C . GLN A 1 95 ? -7.994 -0.027 18.043 1.00 95.12 95 GLN A C 1
ATOM 773 O O . GLN A 1 95 ? -8.513 -0.644 18.971 1.00 95.12 95 GLN A O 1
ATOM 778 N N . GLU A 1 96 ? -7.160 0.991 18.268 1.00 96.38 96 GLU A N 1
ATOM 779 C CA . GLU A 1 96 ? -6.904 1.494 19.621 1.00 96.38 96 GLU A CA 1
ATOM 780 C C . GLU A 1 96 ? -8.161 2.130 20.228 1.00 96.38 96 GLU A C 1
ATOM 782 O O . GLU A 1 96 ? -8.495 1.850 21.378 1.00 96.38 96 GLU A O 1
ATOM 787 N N . GLN A 1 97 ? -8.917 2.908 19.448 1.00 93.75 97 GLN A N 1
ATOM 788 C CA . GLN A 1 97 ? -10.206 3.449 19.893 1.00 93.75 97 GLN A CA 1
ATOM 789 C C . GLN A 1 97 ? -11.200 2.339 20.261 1.00 93.75 97 GLN A C 1
ATOM 791 O O . GLN A 1 97 ? -11.872 2.438 21.288 1.00 93.75 97 GLN A O 1
ATOM 796 N N . GLU A 1 98 ? -11.262 1.265 19.469 1.00 93.12 98 GLU A N 1
ATOM 797 C CA . GLU A 1 98 ? -12.069 0.082 19.779 1.00 93.12 98 GLU A CA 1
ATOM 798 C C . GLU A 1 98 ? -11.652 -0.541 21.121 1.00 93.12 98 GLU A C 1
ATOM 800 O O . GLU A 1 98 ? -12.502 -0.787 21.982 1.00 93.12 98 GLU A O 1
ATOM 805 N N . ARG A 1 99 ? -10.343 -0.743 21.340 1.00 93.25 99 ARG A N 1
ATOM 806 C CA . ARG A 1 99 ? -9.802 -1.291 22.596 1.00 93.25 99 ARG A CA 1
ATOM 807 C C . ARG A 1 99 ? -10.163 -0.425 23.801 1.00 93.25 99 ARG A C 1
ATOM 809 O O . ARG A 1 99 ? -10.583 -0.957 24.828 1.00 93.25 99 ARG A O 1
ATOM 816 N N . GLU A 1 100 ? -10.017 0.889 23.686 1.00 92.75 100 GLU A N 1
ATOM 817 C CA . GLU A 1 100 ? -10.324 1.826 24.769 1.00 92.75 100 GLU A CA 1
ATOM 818 C C . GLU A 1 100 ? -11.820 1.877 25.099 1.00 92.75 100 GLU A C 1
ATOM 820 O O . GLU A 1 100 ? -12.192 1.953 26.271 1.00 92.75 100 GLU A O 1
ATOM 825 N N . LEU A 1 101 ? -12.697 1.777 24.096 1.00 89.88 101 LEU A N 1
ATOM 826 C CA . LEU A 1 101 ? -14.137 1.663 24.328 1.00 89.88 101 LEU A CA 1
ATOM 827 C C . LEU A 1 101 ? -14.491 0.360 25.047 1.00 89.88 101 LEU A C 1
ATOM 829 O O . LEU A 1 101 ? -15.276 0.388 25.991 1.00 89.88 101 LEU A O 1
ATOM 833 N N . LEU A 1 102 ? -13.890 -0.767 24.661 1.00 88.81 102 LEU A N 1
ATOM 834 C CA . LEU A 1 102 ? -14.132 -2.050 25.324 1.00 88.81 102 LEU A CA 1
ATOM 835 C C . LEU A 1 102 ? -13.670 -2.042 26.788 1.00 88.81 102 LEU A C 1
ATOM 837 O O . LEU A 1 102 ? -14.393 -2.534 27.649 1.00 88.81 102 LEU A O 1
ATOM 841 N N . LYS A 1 103 ? -12.517 -1.431 27.093 1.00 89.62 103 LYS A N 1
ATOM 842 C CA . LYS A 1 103 ? -12.015 -1.294 28.474 1.00 89.62 103 LYS A CA 1
ATOM 843 C C . LYS A 1 103 ? -12.918 -0.437 29.361 1.00 89.62 103 LYS A C 1
ATOM 845 O O . LYS A 1 103 ? -13.027 -0.720 30.543 1.00 89.62 103 LYS A O 1
ATOM 850 N N . LYS A 1 104 ? -13.543 0.612 28.814 1.00 78.31 104 LYS A N 1
ATOM 851 C CA . LYS A 1 104 ? -14.442 1.510 29.567 1.00 78.31 104 LYS A CA 1
ATOM 852 C C . LYS A 1 104 ? -15.802 0.891 29.900 1.00 78.31 104 LYS A C 1
ATOM 854 O O . LYS A 1 104 ? -16.535 1.469 30.694 1.00 78.31 104 LYS A O 1
ATOM 859 N N . ASN A 1 105 ? -16.145 -0.229 29.264 1.00 67.06 105 ASN A N 1
ATOM 860 C CA . ASN A 1 105 ? -17.415 -0.933 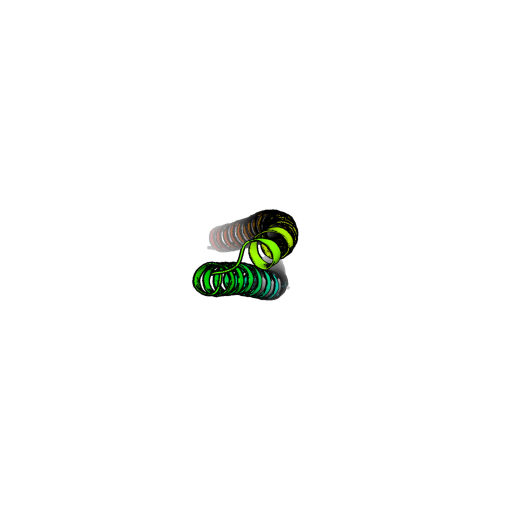29.452 1.00 67.06 105 ASN A CA 1
ATOM 861 C C . ASN A 1 105 ? -17.253 -2.287 30.170 1.00 67.06 105 ASN A C 1
ATOM 863 O O . ASN A 1 105 ? -18.222 -3.041 30.261 1.00 67.06 105 ASN A O 1
ATOM 867 N N . LEU A 1 106 ? -16.045 -2.581 30.666 1.00 56.09 106 LEU A N 1
ATOM 868 C CA . LEU A 1 106 ? -15.727 -3.652 31.618 1.00 56.09 106 LEU A CA 1
ATOM 869 C C . LEU A 1 106 ? -15.659 -3.073 33.036 1.00 56.09 106 LEU A C 1
ATOM 871 O O . LEU A 1 106 ? -16.077 -3.794 33.967 1.00 56.09 106 LEU A O 1
#

Foldseek 3Di:
DPVLVVLLVVLVVVLVVLVVVLVVLVVVLVVLVVVLVVLVVVLVVLVVPDDDDVSVVVNVVVNVVSVVVSVVSVVVNVVSVVVSVVSVVVSVVSVVVSVVSVVVVD

Nearest PDB structures (foldseek):
  6b87-assembly1_A-2  TM=9.279E-01  e=1.920E+00  synthetic construct
  8i21-assembly1_A  TM=5.438E-01  e=5.083E-01  Saccharomyces cerevisiae S288C
  8i4v-assembly1_B  TM=4.672E-01  e=3.264E-01  Saccharomyces cerevisiae S288C
  3k29-assembly1_A  TM=4.771E-01  e=8.984E-01  Chlamydia trachomatis
  2v0o-assembly2_C  TM=4.077E-01  e=7.250E+00  Homo sapiens

Radius of gyration: 23.62 Å; Cα contacts (8 Å, |Δi|>4): 41; chains: 1; bounding box: 58×17×67 Å